Protein AF-A0A952ALV4-F1 (afdb_monomer)

Radius of gyration: 28.88 Å; Cα contacts (8 Å, |Δi|>4): 12; chains: 1; bounding box: 67×20×74 Å

Foldseek 3Di:
DDPLLVVLLVVDPDDPVRSVVVVVVLVPDDPVVVVVCSVCVVVVRVVVVVVVVVVVVVVVVVVVVVVVVVVVVVVVVVVVVVVVVVVVVVVVVVVVD

pLDDT: mean 90.73, std 7.7, range [56.28, 96.94]

Mean predicted aligned error: 8.45 Å

Solvent-accessible surface area (backbone atoms only — not comparable to full-atom values): 5506 Å² total; per-residue (Å²): 132,63,68,68,59,51,53,56,55,69,76,44,97,62,53,71,68,55,49,50,51,51,49,54,54,52,72,72,48,56,70,71,56,41,51,52,48,66,77,42,38,67,64,53,50,54,51,52,55,49,52,54,51,54,50,50,54,51,48,52,53,52,50,53,53,50,50,53,51,50,54,51,49,52,51,50,51,52,51,51,53,51,52,50,54,53,53,50,52,52,49,59,55,61,73,76,108

Structure (mmCIF, N/CA/C/O backbone):
data_AF-A0A952ALV4-F1
#
_entry.id   AF-A0A952ALV4-F1
#
loop_
_atom_site.group_PDB
_atom_site.id
_atom_site.type_symbol
_atom_site.label_atom_id
_atom_site.label_alt_id
_atom_site.label_comp_id
_atom_site.label_asym_id
_atom_site.label_entity_id
_atom_site.label_seq_id
_atom_site.pdbx_PDB_ins_code
_atom_site.Cartn_x
_atom_site.Cartn_y
_atom_site.Cartn_z
_atom_site.occupancy
_atom_site.B_iso_or_equiv
_atom_site.auth_seq_id
_atom_site.auth_comp_id
_atom_site.auth_asym_id
_atom_site.auth_atom_id
_atom_site.pdbx_PDB_model_num
ATOM 1 N N . MET A 1 1 ? 21.649 -8.106 -12.975 1.00 68.38 1 MET A N 1
ATOM 2 C CA . MET A 1 1 ? 21.010 -6.961 -12.288 1.00 68.38 1 MET A CA 1
ATOM 3 C C . MET A 1 1 ? 20.814 -5.840 -13.304 1.00 68.38 1 MET A C 1
ATOM 5 O O . MET A 1 1 ? 21.782 -5.508 -13.978 1.00 68.38 1 MET A O 1
ATOM 9 N N . ASN A 1 2 ? 19.605 -5.295 -13.478 1.00 89.81 2 ASN A N 1
ATOM 10 C CA . ASN A 1 2 ? 19.383 -4.180 -14.409 1.00 89.81 2 ASN A CA 1
ATOM 11 C C . ASN A 1 2 ? 19.773 -2.851 -13.735 1.00 89.81 2 ASN A C 1
ATOM 13 O O . ASN A 1 2 ? 19.112 -2.415 -12.800 1.00 89.81 2 ASN A O 1
ATOM 17 N N . VAL A 1 3 ? 20.850 -2.214 -14.203 1.00 92.06 3 VAL A N 1
ATOM 18 C CA . VAL A 1 3 ? 21.422 -1.004 -13.576 1.00 92.06 3 VAL A CA 1
ATOM 19 C C . VAL A 1 3 ? 20.459 0.185 -13.610 1.00 92.06 3 VAL A C 1
ATOM 21 O O . VAL A 1 3 ? 20.423 0.974 -12.667 1.00 92.06 3 VAL A O 1
ATOM 24 N N . LEU A 1 4 ? 19.673 0.322 -14.682 1.00 94.31 4 LEU A N 1
ATOM 25 C CA . LEU A 1 4 ? 18.706 1.410 -14.806 1.00 94.31 4 LEU A CA 1
ATOM 26 C C . LEU A 1 4 ? 17.569 1.247 -13.794 1.00 94.31 4 LEU A C 1
ATOM 28 O O . LEU A 1 4 ? 17.230 2.209 -13.111 1.00 94.31 4 LEU A O 1
ATOM 32 N N . LEU A 1 5 ? 17.041 0.029 -13.646 1.00 95.06 5 LEU A N 1
ATOM 33 C CA . LEU A 1 5 ? 16.032 -0.273 -12.633 1.00 95.06 5 LEU A CA 1
ATOM 34 C C . LEU A 1 5 ? 16.539 0.064 -11.228 1.00 95.06 5 LEU A C 1
ATOM 36 O O . LEU A 1 5 ? 15.829 0.715 -10.474 1.00 95.06 5 LEU A O 1
ATOM 40 N N . GLU A 1 6 ? 17.762 -0.338 -10.876 1.00 95.00 6 GLU A N 1
ATOM 41 C CA . GLU A 1 6 ? 18.304 -0.065 -9.539 1.00 95.00 6 G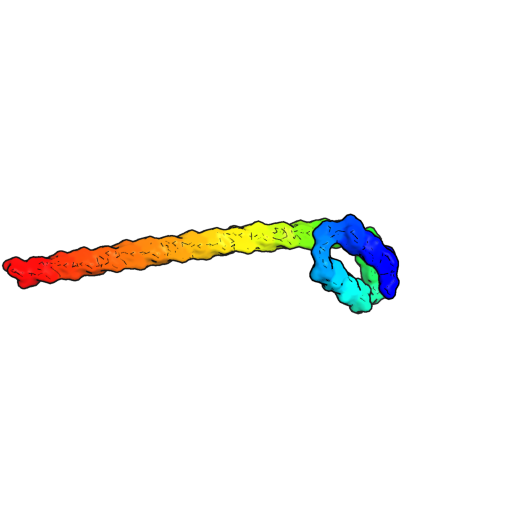LU A CA 1
ATOM 42 C C . GLU A 1 6 ? 18.434 1.436 -9.261 1.00 95.00 6 GLU A C 1
ATOM 44 O O . GLU A 1 6 ? 18.047 1.897 -8.189 1.00 95.00 6 GLU A O 1
ATOM 49 N N . LYS A 1 7 ? 18.893 2.227 -10.240 1.00 94.88 7 LYS A N 1
ATOM 50 C CA . LYS A 1 7 ? 18.923 3.694 -10.113 1.00 94.88 7 LYS A CA 1
ATOM 51 C C . LYS A 1 7 ? 17.526 4.271 -9.888 1.00 94.88 7 LYS A C 1
ATOM 53 O O . LYS A 1 7 ? 17.343 5.124 -9.025 1.00 94.88 7 LYS A O 1
ATOM 58 N N . LEU A 1 8 ? 16.540 3.784 -10.639 1.00 94.88 8 LEU A N 1
ATOM 59 C CA . LEU A 1 8 ? 15.150 4.205 -10.496 1.00 94.88 8 LEU A CA 1
ATOM 60 C C . LEU A 1 8 ? 14.590 3.831 -9.113 1.00 94.88 8 LEU A C 1
ATOM 62 O O . LEU A 1 8 ? 13.974 4.667 -8.461 1.00 94.88 8 LEU A O 1
ATOM 66 N N . LEU A 1 9 ? 14.862 2.627 -8.610 1.00 94.25 9 LEU A N 1
ATOM 67 C CA . LEU A 1 9 ? 14.430 2.175 -7.281 1.00 94.25 9 LEU A CA 1
ATOM 68 C C . LEU A 1 9 ? 15.041 2.984 -6.127 1.00 94.25 9 LEU A C 1
ATOM 70 O O . LEU A 1 9 ? 14.385 3.171 -5.098 1.00 94.25 9 LEU A O 1
ATOM 74 N N . LEU A 1 10 ? 16.286 3.440 -6.275 1.00 91.12 10 LEU A N 1
ATOM 75 C CA . LEU A 1 10 ? 16.988 4.233 -5.261 1.00 91.12 10 LEU A CA 1
ATOM 76 C C . LEU A 1 10 ? 16.519 5.692 -5.218 1.00 91.12 10 LEU A C 1
ATOM 78 O O . LEU A 1 10 ? 16.487 6.285 -4.146 1.00 91.12 10 LEU A O 1
ATOM 82 N N . ASN A 1 11 ? 16.095 6.250 -6.353 1.00 91.56 11 ASN A N 1
A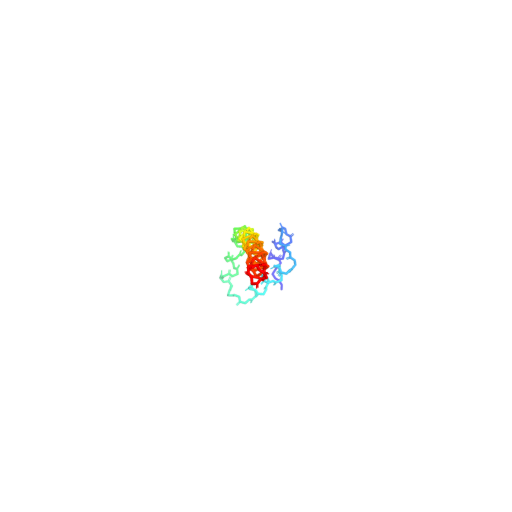TOM 83 C CA . ASN A 1 11 ? 15.664 7.647 -6.462 1.00 91.56 11 ASN A CA 1
ATOM 84 C C . ASN A 1 11 ? 14.189 7.882 -6.079 1.00 91.56 11 ASN A C 1
ATOM 86 O O . ASN A 1 11 ? 13.635 8.932 -6.391 1.00 91.56 11 ASN A O 1
ATOM 90 N N . ASN A 1 12 ? 13.530 6.913 -5.441 1.00 88.38 12 ASN A N 1
ATOM 91 C CA . ASN A 1 12 ? 12.104 6.972 -5.114 1.00 88.38 12 ASN A CA 1
ATOM 92 C C . ASN A 1 12 ? 11.829 6.686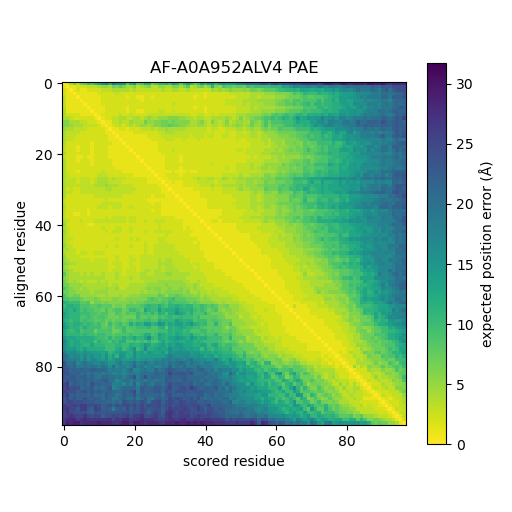 -3.630 1.00 88.38 12 ASN A C 1
ATOM 94 O O . ASN A 1 12 ? 12.618 6.036 -2.944 1.00 88.38 12 ASN A O 1
ATOM 98 N N . LEU A 1 13 ? 10.651 7.115 -3.155 1.00 87.56 13 LEU A N 1
ATOM 99 C CA . LEU A 1 13 ? 10.171 6.978 -1.764 1.00 87.56 13 LEU A CA 1
ATOM 100 C C . LEU A 1 13 ? 9.719 5.553 -1.382 1.00 87.56 13 LEU A C 1
ATOM 102 O O . LEU A 1 13 ? 8.981 5.355 -0.419 1.00 87.56 13 LEU A O 1
ATOM 106 N N . LEU A 1 14 ? 10.124 4.549 -2.154 1.00 90.50 14 LEU A N 1
ATOM 107 C CA . LEU A 1 14 ? 9.791 3.153 -1.899 1.00 90.50 14 LEU A CA 1
ATOM 108 C C . LEU A 1 14 ? 10.543 2.641 -0.670 1.00 90.50 14 LEU A C 1
ATOM 110 O O . LEU A 1 14 ? 11.677 3.048 -0.419 1.00 90.50 14 LEU A O 1
ATOM 114 N N . ASN A 1 15 ? 9.941 1.709 0.067 1.00 93.25 15 ASN A N 1
ATOM 115 C CA . ASN A 1 15 ? 10.659 0.978 1.109 1.00 93.25 15 ASN A CA 1
ATOM 116 C C . ASN A 1 15 ? 11.375 -0.253 0.519 1.00 93.25 15 ASN A C 1
ATOM 118 O O . ASN A 1 15 ? 11.190 -0.613 -0.645 1.00 93.25 15 ASN A O 1
ATOM 122 N N . ASP A 1 16 ? 12.198 -0.923 1.321 1.00 94.19 16 ASP A N 1
ATOM 123 C CA . ASP A 1 16 ? 13.025 -2.029 0.824 1.00 94.19 16 ASP A CA 1
ATOM 124 C C . ASP A 1 16 ? 12.219 -3.262 0.415 1.00 94.19 16 ASP A C 1
ATOM 126 O O . ASP A 1 16 ? 12.602 -3.953 -0.532 1.00 9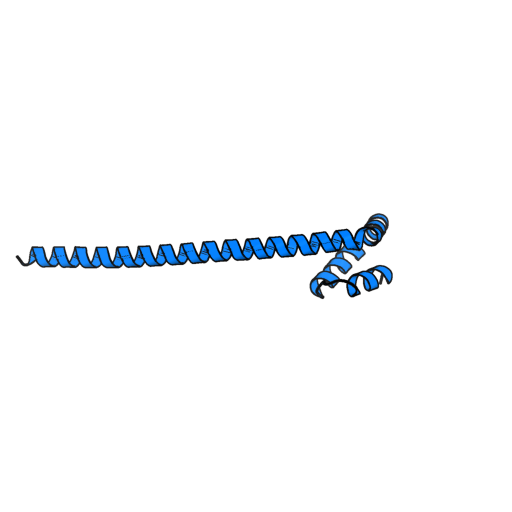4.19 16 ASP A O 1
ATOM 130 N N . LYS A 1 17 ? 11.071 -3.494 1.062 1.00 95.12 17 LYS A N 1
ATOM 131 C CA . LYS A 1 17 ? 10.132 -4.546 0.665 1.00 95.12 17 LYS A CA 1
ATOM 132 C C . LYS A 1 17 ? 9.572 -4.268 -0.731 1.00 95.12 17 LYS A C 1
ATOM 134 O O . LYS A 1 17 ? 9.609 -5.148 -1.583 1.00 95.12 17 LYS A O 1
ATOM 139 N N . ASP A 1 18 ? 9.140 -3.040 -0.995 1.00 94.12 18 ASP A N 1
ATOM 140 C CA . ASP A 1 18 ? 8.612 -2.639 -2.301 1.00 94.12 18 ASP A CA 1
ATOM 141 C C . ASP A 1 18 ? 9.675 -2.763 -3.386 1.00 94.12 18 ASP A C 1
ATOM 143 O O . ASP A 1 18 ? 9.424 -3.309 -4.460 1.00 94.12 18 ASP A O 1
ATOM 147 N N . ARG A 1 19 ? 10.895 -2.291 -3.095 1.00 94.94 19 ARG A N 1
ATOM 148 C CA . ARG A 1 19 ? 12.022 -2.422 -4.020 1.00 94.94 19 ARG A CA 1
ATOM 149 C C . ARG A 1 19 ? 12.308 -3.884 -4.335 1.00 94.94 19 ARG A C 1
ATOM 151 O O . ARG A 1 19 ? 12.552 -4.225 -5.489 1.00 94.94 19 ARG A O 1
ATOM 158 N N . TYR A 1 20 ? 12.282 -4.748 -3.325 1.00 95.38 20 TYR A N 1
ATOM 159 C CA . TYR A 1 20 ? 12.458 -6.182 -3.508 1.00 95.38 20 TYR A CA 1
ATOM 160 C C . TYR A 1 20 ? 11.359 -6.785 -4.392 1.00 95.38 20 TYR A C 1
ATOM 162 O O . TYR A 1 20 ? 11.679 -7.461 -5.368 1.00 95.38 20 TYR A O 1
ATOM 170 N N . GLU A 1 21 ? 10.087 -6.503 -4.115 1.00 94.69 21 GLU A N 1
ATOM 171 C CA . GLU A 1 21 ? 8.959 -7.027 -4.896 1.00 94.69 21 GLU A CA 1
ATOM 172 C C . GLU A 1 21 ? 8.995 -6.555 -6.355 1.00 94.69 21 GLU A C 1
ATOM 174 O O . GLU A 1 21 ? 8.834 -7.361 -7.273 1.00 94.69 21 GLU A O 1
ATOM 179 N N . ILE A 1 22 ? 9.306 -5.277 -6.595 1.00 94.69 22 ILE A N 1
ATOM 180 C CA . ILE A 1 22 ? 9.457 -4.742 -7.953 1.00 94.69 22 ILE A CA 1
ATOM 181 C C . ILE A 1 22 ? 10.586 -5.459 -8.701 1.00 94.69 22 ILE A C 1
ATOM 183 O O . ILE A 1 22 ? 10.409 -5.792 -9.873 1.00 94.69 22 ILE A O 1
ATOM 187 N N . ARG A 1 23 ? 11.718 -5.764 -8.046 1.00 95.12 23 ARG A N 1
ATOM 188 C CA . ARG A 1 23 ? 12.793 -6.564 -8.665 1.00 95.12 23 ARG A CA 1
ATOM 189 C C . ARG A 1 23 ? 12.312 -7.960 -9.047 1.00 95.12 23 ARG A C 1
ATOM 191 O O . ARG A 1 23 ? 12.627 -8.417 -10.143 1.00 95.12 23 ARG A O 1
ATOM 198 N N . GLN A 1 24 ? 11.552 -8.627 -8.175 1.00 95.44 24 GLN A N 1
ATOM 199 C CA . GLN A 1 24 ? 11.010 -9.959 -8.468 1.00 95.44 24 GLN A CA 1
ATOM 200 C C . GLN A 1 24 ? 10.100 -9.921 -9.701 1.00 95.44 24 GLN A C 1
ATOM 202 O O . GLN A 1 24 ? 10.307 -10.687 -10.641 1.00 95.44 24 GLN A O 1
ATOM 207 N N . ILE A 1 25 ? 9.157 -8.973 -9.744 1.00 94.19 25 ILE A N 1
ATOM 208 C CA . ILE A 1 25 ? 8.248 -8.793 -10.885 1.00 94.19 25 ILE A CA 1
ATOM 209 C C . ILE A 1 25 ? 9.043 -8.493 -12.159 1.00 94.19 25 ILE A C 1
ATOM 211 O O . ILE A 1 25 ? 8.818 -9.117 -13.193 1.00 94.19 25 ILE A O 1
ATOM 215 N N . PHE A 1 26 ? 10.000 -7.568 -12.089 1.00 95.50 26 PHE A N 1
ATOM 216 C CA . PHE A 1 26 ? 10.811 -7.173 -13.236 1.00 95.50 26 PHE A CA 1
ATOM 217 C C . PHE A 1 26 ? 11.622 -8.337 -13.817 1.00 95.50 26 PHE A C 1
ATOM 219 O O . PHE A 1 26 ? 11.754 -8.450 -15.034 1.00 95.50 26 PHE A O 1
ATOM 226 N N . ASN A 1 27 ? 12.149 -9.217 -12.965 1.00 95.00 27 ASN A N 1
ATOM 227 C CA . ASN A 1 27 ? 12.895 -10.395 -13.402 1.00 95.00 27 ASN A CA 1
ATOM 228 C C . ASN A 1 27 ? 11.999 -11.475 -14.027 1.00 95.00 27 ASN A C 1
ATOM 230 O O . ASN A 1 27 ? 12.485 -12.252 -14.844 1.00 95.00 27 ASN A O 1
ATOM 234 N N . PHE A 1 28 ? 10.713 -11.515 -13.668 1.00 96.06 28 PHE A N 1
ATOM 235 C CA . PHE A 1 28 ? 9.766 -12.523 -14.148 1.00 96.06 28 PHE A CA 1
ATOM 236 C C . PHE A 1 28 ? 9.128 -12.181 -15.504 1.00 96.06 28 PHE A C 1
ATOM 238 O O . PHE A 1 28 ? 8.651 -13.067 -16.211 1.00 96.06 28 PHE A O 1
ATOM 245 N N . VAL A 1 29 ? 9.087 -10.902 -15.879 1.00 95.06 29 VAL A N 1
ATOM 246 C CA . VAL A 1 29 ? 8.431 -10.466 -17.119 1.00 95.06 29 VAL A CA 1
ATOM 247 C C . VAL A 1 29 ? 9.352 -10.545 -18.342 1.00 95.06 29 VAL A C 1
ATOM 249 O O . VAL A 1 29 ? 10.579 -10.518 -18.238 1.00 95.06 29 VAL A O 1
ATOM 252 N N . ASP A 1 30 ? 8.745 -10.616 -19.526 1.00 96.75 30 ASP A N 1
ATOM 253 C CA . ASP A 1 30 ? 9.457 -10.549 -20.804 1.00 96.75 30 ASP A CA 1
ATOM 254 C C . ASP A 1 30 ? 10.114 -9.175 -21.045 1.00 96.75 30 ASP A C 1
ATOM 256 O O . ASP A 1 30 ? 9.756 -8.164 -20.433 1.00 96.75 30 ASP A O 1
ATOM 260 N N . ASP A 1 31 ? 11.080 -9.120 -21.962 1.00 95.62 31 ASP A N 1
ATOM 261 C CA . ASP A 1 31 ? 11.889 -7.916 -22.188 1.00 95.62 31 ASP A CA 1
ATOM 262 C C . ASP A 1 31 ? 11.081 -6.728 -22.726 1.00 95.62 31 ASP A C 1
ATOM 264 O O . ASP A 1 31 ? 11.377 -5.576 -22.397 1.00 95.62 31 ASP A O 1
ATOM 268 N N . LYS A 1 32 ? 10.002 -6.985 -23.478 1.00 96.75 32 LYS A N 1
ATOM 269 C CA . LYS A 1 32 ? 9.082 -5.934 -23.934 1.00 96.75 32 LYS A CA 1
ATOM 270 C C . LYS A 1 32 ? 8.396 -5.269 -22.741 1.00 96.75 32 LYS A C 1
ATOM 272 O O . LYS A 1 32 ? 8.318 -4.041 -22.671 1.00 96.75 32 LYS A O 1
ATOM 277 N N . LYS A 1 33 ? 7.924 -6.062 -21.777 1.00 96.00 33 LYS A N 1
ATOM 278 C CA . LYS A 1 33 ? 7.337 -5.557 -20.531 1.00 96.00 33 LYS A CA 1
ATOM 279 C C . LYS A 1 33 ? 8.375 -4.879 -19.648 1.00 96.00 33 LYS A C 1
ATOM 281 O O . LYS A 1 33 ? 8.059 -3.828 -19.096 1.00 96.00 33 LYS A O 1
ATOM 286 N N . LYS A 1 34 ? 9.602 -5.403 -19.554 1.00 96.50 34 LYS A N 1
ATOM 287 C CA . LYS A 1 34 ? 10.701 -4.730 -18.838 1.00 96.50 34 LYS A CA 1
ATOM 288 C C . LYS A 1 34 ? 10.932 -3.327 -19.384 1.00 96.50 34 LYS A C 1
ATOM 290 O O . LYS A 1 34 ? 10.954 -2.375 -18.610 1.00 96.50 34 LYS A O 1
ATOM 295 N N . LEU A 1 35 ? 11.036 -3.183 -20.705 1.00 95.94 35 LEU A N 1
ATOM 296 C CA . LEU A 1 35 ? 11.211 -1.879 -21.343 1.00 95.94 35 LEU A CA 1
ATOM 297 C C . LEU A 1 35 ? 10.036 -0.941 -21.035 1.00 95.94 35 LEU A C 1
ATOM 299 O O . LEU A 1 35 ? 10.244 0.214 -20.674 1.00 95.94 35 LEU A O 1
ATOM 303 N N . ASN A 1 36 ? 8.804 -1.449 -21.099 1.00 95.81 36 ASN A N 1
ATOM 304 C CA . ASN A 1 36 ? 7.620 -0.669 -20.751 1.00 95.81 36 ASN A CA 1
ATOM 305 C C . ASN A 1 36 ? 7.614 -0.210 -19.281 1.00 95.81 36 ASN A C 1
ATOM 307 O O . ASN A 1 36 ? 7.214 0.919 -19.003 1.00 95.81 36 ASN A O 1
ATOM 311 N N . ILE A 1 37 ? 8.059 -1.064 -18.353 1.00 95.06 37 ILE A N 1
ATOM 312 C CA . ILE A 1 37 ? 8.201 -0.718 -16.932 1.00 95.06 37 ILE A CA 1
ATOM 313 C C . ILE A 1 37 ? 9.232 0.395 -16.759 1.00 95.06 37 ILE A C 1
ATOM 315 O O . ILE A 1 37 ? 8.948 1.360 -16.061 1.00 95.06 37 ILE A O 1
ATOM 319 N N . LEU A 1 38 ? 10.397 0.286 -17.403 1.00 96.31 38 LEU A N 1
ATOM 320 C CA . LEU A 1 38 ? 11.449 1.303 -17.312 1.00 96.31 38 LEU A CA 1
ATOM 321 C C . LEU A 1 38 ? 10.977 2.648 -17.878 1.00 96.31 38 LEU A C 1
ATOM 323 O O . LEU A 1 38 ? 11.165 3.677 -17.237 1.00 96.31 38 LEU A O 1
ATOM 327 N N . ASN A 1 39 ? 10.307 2.635 -19.033 1.00 96.81 39 ASN A N 1
ATOM 328 C CA . ASN A 1 39 ? 9.833 3.851 -19.700 1.00 96.81 39 ASN A CA 1
ATOM 329 C C . ASN A 1 39 ? 8.703 4.558 -18.938 1.00 96.81 39 ASN A C 1
ATOM 331 O O . ASN A 1 39 ? 8.566 5.771 -19.035 1.00 96.81 39 ASN A O 1
ATOM 335 N N . ASN A 1 40 ? 7.889 3.81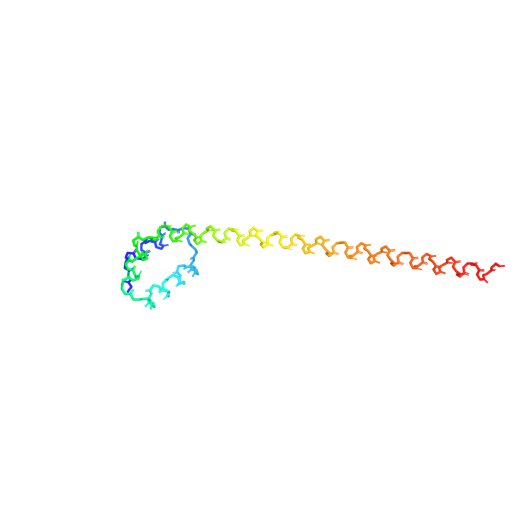2 -18.186 1.00 95.94 40 ASN A N 1
ATOM 336 C CA . ASN A 1 40 ? 6.745 4.350 -17.442 1.00 95.94 40 ASN A CA 1
ATOM 337 C C . ASN A 1 40 ? 6.951 4.317 -15.923 1.00 95.94 40 ASN A C 1
ATOM 339 O O . ASN A 1 40 ? 5.976 4.387 -15.170 1.00 95.94 40 ASN A O 1
ATOM 343 N N . PHE A 1 41 ? 8.195 4.172 -15.469 1.00 95.12 41 PHE A N 1
ATOM 344 C CA . PHE A 1 41 ? 8.503 3.825 -14.086 1.00 95.12 41 PHE A CA 1
ATOM 345 C C . PHE A 1 41 ? 7.899 4.811 -13.083 1.00 95.12 41 PHE A C 1
ATOM 347 O O . PHE A 1 41 ? 7.205 4.402 -12.157 1.00 95.12 41 PHE A O 1
ATOM 354 N N . GLU A 1 42 ? 8.083 6.110 -13.310 1.00 94.25 42 GLU A N 1
ATOM 355 C CA . GLU A 1 42 ? 7.570 7.166 -12.435 1.00 94.25 42 GLU A CA 1
ATOM 356 C C . GLU A 1 42 ? 6.043 7.103 -12.281 1.00 94.25 42 GLU A C 1
ATOM 358 O O . GLU A 1 42 ? 5.515 7.127 -11.171 1.00 94.25 42 GLU A O 1
ATOM 363 N N . ASN A 1 43 ? 5.318 6.920 -13.387 1.00 95.88 43 ASN A N 1
ATOM 364 C CA . ASN A 1 43 ? 3.863 6.781 -13.362 1.00 95.88 43 ASN A CA 1
ATOM 365 C C . ASN A 1 43 ? 3.423 5.525 -12.592 1.00 95.88 43 ASN A C 1
ATOM 367 O O . ASN A 1 43 ? 2.439 5.556 -11.854 1.00 95.88 43 ASN A O 1
ATOM 371 N N . ILE A 1 44 ? 4.152 4.416 -12.746 1.00 94.25 44 ILE A N 1
ATOM 372 C CA . ILE A 1 44 ? 3.888 3.182 -11.997 1.00 94.25 44 ILE A CA 1
ATOM 373 C C . ILE A 1 44 ? 4.076 3.433 -10.498 1.00 94.25 44 ILE A C 1
ATOM 375 O O . ILE A 1 44 ? 3.180 3.105 -9.721 1.00 94.25 44 ILE A O 1
ATOM 379 N N . ILE A 1 45 ? 5.185 4.056 -10.089 1.00 94.62 45 ILE A N 1
ATOM 380 C CA . ILE A 1 45 ? 5.453 4.336 -8.673 1.00 94.62 45 ILE A CA 1
ATOM 381 C C . ILE A 1 45 ? 4.411 5.287 -8.090 1.00 94.62 45 ILE A C 1
ATOM 383 O O . ILE A 1 45 ? 3.866 5.000 -7.025 1.00 94.62 45 ILE A O 1
ATOM 387 N N . ASN A 1 46 ? 4.049 6.351 -8.805 1.00 94.69 46 ASN A N 1
ATOM 388 C CA . ASN A 1 46 ? 3.016 7.285 -8.359 1.00 94.69 46 ASN A CA 1
ATOM 389 C C . ASN A 1 46 ? 1.668 6.585 -8.133 1.00 94.69 46 ASN A C 1
ATOM 391 O O . ASN A 1 46 ? 0.999 6.828 -7.128 1.00 94.69 46 ASN A O 1
ATOM 395 N N . LYS A 1 47 ? 1.287 5.656 -9.019 1.00 95.44 47 LYS A N 1
ATOM 396 C CA . LYS A 1 47 ? 0.076 4.841 -8.841 1.00 95.44 47 LYS A CA 1
ATOM 397 C C . LYS A 1 47 ? 0.174 3.909 -7.636 1.00 95.44 47 LYS A C 1
ATOM 399 O O . LYS A 1 47 ? -0.785 3.819 -6.876 1.00 95.44 47 LYS A O 1
ATOM 404 N N . VAL A 1 48 ? 1.313 3.245 -7.438 1.00 93.31 48 VAL A N 1
ATOM 405 C CA . VAL A 1 48 ? 1.539 2.363 -6.279 1.00 93.31 48 VAL A CA 1
ATOM 406 C C . VAL A 1 48 ? 1.432 3.148 -4.972 1.00 93.31 48 VAL A C 1
ATOM 408 O O . VAL A 1 48 ? 0.726 2.721 -4.060 1.00 93.31 48 VAL A O 1
ATOM 411 N N . LEU A 1 49 ? 2.083 4.309 -4.883 1.00 93.38 49 LEU A N 1
ATOM 412 C CA . LEU A 1 49 ? 2.036 5.160 -3.693 1.00 93.38 49 LEU A CA 1
ATOM 413 C C . LEU A 1 49 ? 0.620 5.674 -3.419 1.00 93.38 49 LEU A C 1
ATOM 415 O O . LEU A 1 49 ? 0.172 5.641 -2.273 1.00 93.38 49 LEU A O 1
ATOM 419 N N . LYS A 1 50 ? -0.112 6.073 -4.465 1.00 96.00 50 LYS A N 1
ATOM 420 C CA . LYS A 1 50 ? -1.514 6.483 -4.345 1.00 96.00 50 LYS A CA 1
ATOM 421 C C . LYS A 1 50 ? -2.389 5.359 -3.783 1.00 96.00 50 LYS A C 1
ATOM 423 O O . LYS A 1 50 ? -3.082 5.579 -2.797 1.00 96.00 50 LYS A O 1
ATOM 428 N N . ILE A 1 51 ? -2.295 4.152 -4.345 1.00 95.31 51 ILE A N 1
ATOM 429 C CA . ILE A 1 51 ? -3.050 2.981 -3.866 1.00 95.31 51 ILE A CA 1
ATOM 430 C C . ILE A 1 51 ? -2.724 2.686 -2.400 1.00 95.31 51 ILE A C 1
ATOM 432 O O . ILE A 1 51 ? -3.620 2.405 -1.609 1.00 95.31 51 ILE A O 1
ATOM 436 N N . LYS A 1 52 ? -1.450 2.777 -2.004 1.00 93.44 52 LYS A N 1
ATOM 437 C CA . LYS A 1 52 ? -1.054 2.579 -0.604 1.00 93.44 52 LYS A CA 1
ATOM 438 C C . LYS A 1 52 ? -1.680 3.601 0.338 1.00 93.44 52 LYS A C 1
ATOM 440 O O . LYS A 1 52 ? -2.101 3.219 1.427 1.00 93.44 52 LYS A O 1
ATOM 445 N N . SER A 1 53 ? -1.736 4.868 -0.069 1.00 94.81 53 SER A N 1
ATOM 446 C CA . SER A 1 53 ? -2.401 5.913 0.714 1.00 94.81 53 SER A CA 1
ATOM 447 C C . SER A 1 53 ? -3.891 5.616 0.859 1.00 94.81 53 SER A C 1
ATOM 449 O O . SER A 1 53 ? -4.397 5.583 1.972 1.00 94.81 53 SER A O 1
ATOM 451 N N . GLU A 1 54 ? -4.571 5.305 -0.246 1.00 96.94 54 GLU A N 1
ATOM 452 C CA . GLU A 1 54 ? -6.005 4.994 -0.242 1.00 96.94 54 GLU A CA 1
ATOM 453 C C . GLU A 1 54 ? -6.329 3.776 0.637 1.00 96.94 54 GLU A C 1
ATOM 455 O O . GLU A 1 54 ? -7.307 3.788 1.382 1.00 96.94 54 GLU A O 1
ATOM 460 N N . LEU A 1 55 ? -5.491 2.733 0.600 1.00 95.00 55 LEU A N 1
ATOM 461 C CA . LEU A 1 55 ? -5.636 1.563 1.470 1.00 95.00 55 LEU A CA 1
ATOM 462 C C . LEU A 1 55 ? -5.474 1.918 2.949 1.00 95.00 55 LEU A C 1
ATOM 464 O O . LEU A 1 55 ? -6.214 1.398 3.784 1.00 95.00 55 LEU A O 1
ATOM 468 N N . LYS A 1 56 ? -4.526 2.802 3.277 1.00 94.56 56 LYS A N 1
ATOM 469 C CA . LYS A 1 56 ? -4.332 3.276 4.648 1.00 94.56 56 LYS A CA 1
ATOM 470 C C . LYS A 1 56 ? -5.561 4.045 5.135 1.00 94.56 56 LYS A C 1
ATOM 472 O O . LYS A 1 56 ? -6.075 3.731 6.206 1.00 94.56 56 LYS A O 1
ATOM 477 N N . ASP A 1 57 ? -6.078 4.965 4.325 1.00 95.38 57 ASP A N 1
ATOM 478 C CA . ASP A 1 57 ? -7.276 5.743 4.657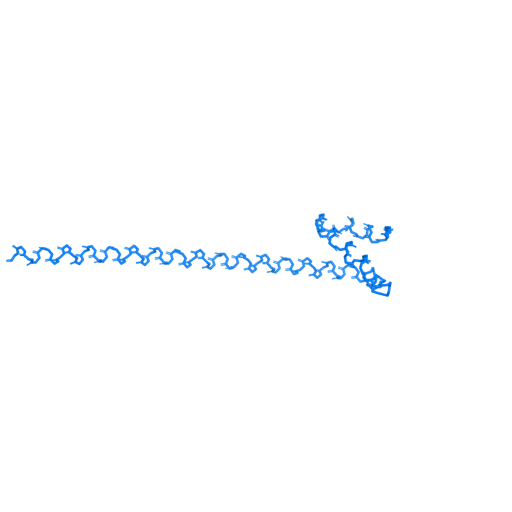 1.00 95.38 57 ASP A CA 1
ATOM 479 C C . ASP A 1 57 ? -8.485 4.818 4.877 1.00 95.38 57 ASP A C 1
ATOM 481 O O . ASP A 1 57 ? -9.220 4.939 5.859 1.00 95.38 57 ASP A O 1
ATOM 485 N N . GLN A 1 58 ? -8.669 3.825 4.001 1.00 95.38 58 GLN A N 1
ATOM 486 C CA . GLN A 1 58 ? -9.727 2.822 4.147 1.00 95.38 58 GLN A CA 1
ATOM 487 C C . GLN A 1 58 ? -9.574 1.995 5.426 1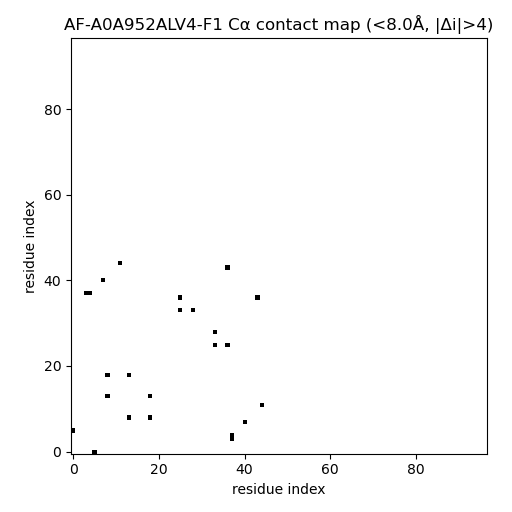.00 95.38 58 GLN A C 1
ATOM 489 O O . GLN A 1 58 ? -10.568 1.732 6.108 1.00 95.38 58 GLN A O 1
ATOM 494 N N . GLN A 1 59 ? -8.349 1.591 5.766 1.00 94.50 59 GLN A N 1
ATOM 495 C CA . GLN A 1 59 ? -8.067 0.852 6.991 1.00 94.50 59 GLN A CA 1
ATOM 496 C C . GLN A 1 59 ? -8.409 1.684 8.232 1.00 94.50 59 GLN A C 1
ATOM 498 O O . GLN A 1 59 ? -9.068 1.172 9.137 1.00 94.50 59 GLN A O 1
ATOM 503 N N . GLU A 1 60 ? -8.024 2.960 8.267 1.00 93.69 60 GLU A N 1
ATOM 504 C CA . GLU A 1 60 ? -8.351 3.873 9.367 1.00 93.69 60 GLU A CA 1
ATOM 505 C C . GLU A 1 60 ? -9.869 4.048 9.520 1.00 93.69 60 GLU A C 1
ATOM 507 O O . GLU A 1 60 ? -10.400 3.922 10.625 1.00 93.69 60 GLU A O 1
ATOM 512 N N . ILE A 1 61 ? -10.593 4.230 8.411 1.00 94.12 61 ILE A N 1
ATOM 513 C CA . ILE A 1 61 ? -12.061 4.322 8.409 1.00 94.12 61 ILE A CA 1
ATOM 514 C C . ILE A 1 61 ? -12.701 3.041 8.956 1.00 94.12 61 ILE A C 1
ATOM 516 O O . ILE A 1 61 ? -13.635 3.104 9.760 1.00 94.12 61 ILE A O 1
ATOM 520 N N . LEU A 1 62 ? -12.238 1.871 8.510 1.00 94.25 62 LEU A N 1
ATOM 521 C CA . LEU A 1 62 ? -12.777 0.582 8.945 1.00 94.25 62 LEU A CA 1
ATOM 522 C C . LEU A 1 62 ? -12.512 0.331 10.431 1.00 94.25 62 LEU A C 1
ATOM 524 O O . LEU A 1 62 ? -13.426 -0.091 11.141 1.00 94.25 62 LEU A O 1
ATOM 528 N N . LEU A 1 63 ? -11.303 0.631 10.909 1.00 94.06 63 LEU A N 1
ATOM 529 C CA . LEU A 1 63 ? -10.950 0.520 12.324 1.00 94.06 63 LEU A CA 1
ATOM 530 C C . LEU A 1 63 ? -11.780 1.478 13.181 1.00 94.06 63 LEU A C 1
ATOM 532 O O . LEU A 1 63 ? -12.343 1.050 14.186 1.00 94.06 63 LEU A O 1
ATOM 536 N N . GLY A 1 64 ? -11.936 2.734 12.754 1.00 92.81 64 GLY A N 1
ATOM 537 C CA . GLY A 1 64 ? -12.789 3.707 13.437 1.00 92.81 64 GLY A CA 1
ATOM 538 C C . GLY A 1 64 ? -14.235 3.218 13.558 1.00 92.81 64 GLY A C 1
ATOM 539 O O . GLY A 1 64 ? -14.793 3.192 14.654 1.00 92.81 64 GLY A O 1
ATOM 540 N N . LYS A 1 65 ? -14.820 2.724 12.459 1.00 93.31 65 LYS A N 1
ATOM 541 C CA . LYS A 1 65 ? -16.172 2.135 12.464 1.00 93.31 65 LYS A CA 1
ATOM 542 C C . LYS A 1 65 ? -16.276 0.920 13.386 1.00 93.31 65 LYS A C 1
ATOM 544 O O . LYS A 1 65 ? -17.262 0.785 14.108 1.00 93.31 65 LYS A O 1
ATOM 549 N N . ALA A 1 66 ? -15.280 0.036 13.369 1.00 93.62 66 ALA A N 1
ATOM 550 C CA . ALA A 1 66 ? -15.258 -1.142 14.229 1.00 93.62 66 ALA A CA 1
ATOM 551 C C . ALA A 1 66 ? -15.225 -0.754 15.715 1.00 93.62 66 ALA A C 1
ATOM 553 O O . ALA A 1 66 ? -16.002 -1.298 16.499 1.00 93.62 66 ALA A O 1
ATOM 554 N N . ILE A 1 67 ? -14.397 0.227 16.090 1.00 94.69 67 ILE A N 1
ATOM 555 C CA . ILE A 1 67 ? -14.322 0.751 17.461 1.00 94.69 67 ILE A CA 1
ATOM 556 C C . ILE A 1 67 ? -15.668 1.346 17.884 1.00 94.69 67 ILE A C 1
ATOM 558 O O . ILE A 1 67 ? -16.197 0.955 18.923 1.00 94.69 67 ILE A O 1
ATOM 562 N N . SER A 1 68 ? -16.283 2.202 17.062 1.00 92.62 68 SER A N 1
ATOM 563 C CA . SER A 1 68 ? -17.600 2.777 17.377 1.00 92.62 68 SER A CA 1
ATOM 564 C C . SER A 1 68 ? -18.681 1.706 17.569 1.00 92.62 68 SER A C 1
ATOM 566 O O . SER A 1 68 ? -19.518 1.812 18.467 1.00 92.62 68 SER A O 1
ATOM 568 N N . ASN A 1 69 ? -18.656 0.634 16.772 1.00 94.38 69 ASN A N 1
ATOM 569 C CA . ASN A 1 69 ? -19.584 -0.487 16.934 1.00 94.38 69 ASN A CA 1
ATOM 570 C C . ASN A 1 69 ? -19.360 -1.243 18.253 1.00 94.38 69 ASN A C 1
ATOM 572 O O . ASN A 1 69 ? -20.331 -1.635 18.910 1.00 94.38 69 ASN A O 1
ATOM 576 N N . ILE A 1 70 ? -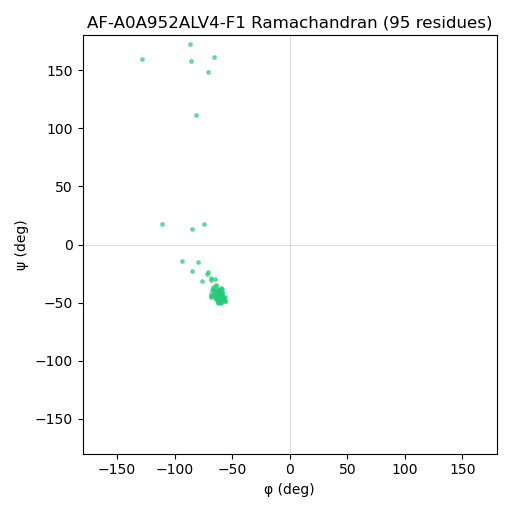18.102 -1.429 18.663 1.00 93.81 70 ILE A N 1
ATOM 577 C CA . ILE A 1 70 ? -17.754 -2.028 19.959 1.00 93.81 70 ILE A CA 1
ATOM 578 C C . ILE A 1 70 ? -18.271 -1.145 21.102 1.00 93.81 70 ILE A C 1
ATOM 580 O O . ILE A 1 70 ? -18.937 -1.649 22.007 1.00 93.81 70 ILE A O 1
ATOM 584 N N . GLU A 1 71 ? -18.050 0.169 21.046 1.00 93.69 71 GLU A N 1
ATOM 585 C CA . GLU A 1 71 ? -18.525 1.119 22.061 1.00 93.69 71 GLU A CA 1
ATOM 586 C C . GLU A 1 71 ? -20.052 1.105 22.204 1.00 93.69 71 GLU A C 1
ATOM 588 O O . GLU A 1 71 ? -20.579 1.053 23.321 1.00 93.69 71 GLU A O 1
ATOM 593 N N . LEU A 1 72 ? -20.779 1.101 21.081 1.00 94.75 72 LEU A N 1
ATOM 594 C CA . LEU A 1 72 ? -22.239 0.994 21.075 1.00 94.75 72 LEU A CA 1
ATOM 595 C C . LEU A 1 72 ? -22.709 -0.322 21.696 1.00 94.75 72 LEU A C 1
ATOM 597 O O . LEU A 1 72 ? -23.626 -0.312 22.521 1.00 94.75 72 LEU A O 1
ATOM 601 N N . SER A 1 73 ? -22.056 -1.431 21.353 1.00 93.25 73 SER A N 1
ATOM 602 C CA . SER A 1 73 ? -22.378 -2.757 21.888 1.00 93.25 73 SER A CA 1
ATOM 603 C C . SER A 1 73 ? -22.154 -2.818 23.403 1.00 93.25 73 SER A C 1
ATOM 605 O O . SER A 1 73 ? -23.025 -3.283 24.139 1.00 93.25 73 SER A O 1
ATOM 607 N N . ILE A 1 74 ? -21.040 -2.267 23.898 1.00 92.50 74 ILE A N 1
ATOM 608 C CA . ILE A 1 74 ? -20.749 -2.162 25.337 1.00 92.50 74 ILE A CA 1
ATOM 609 C C . ILE A 1 74 ? -21.799 -1.293 26.041 1.00 92.50 74 ILE A C 1
ATOM 611 O O . ILE A 1 74 ? -22.318 -1.670 27.095 1.00 92.50 74 ILE A O 1
ATOM 615 N N . LYS A 1 75 ? -22.157 -0.140 25.462 1.00 93.25 75 LYS A N 1
ATOM 616 C CA . LYS A 1 75 ? -23.169 0.764 26.028 1.00 93.25 75 LYS A CA 1
ATOM 617 C C . LYS A 1 75 ? -24.544 0.096 26.115 1.00 93.25 75 LYS A C 1
ATOM 619 O O . LYS A 1 75 ? -25.228 0.235 27.129 1.00 93.25 75 LYS A O 1
ATOM 624 N N . GLN A 1 76 ? -24.941 -0.649 25.084 1.00 92.88 76 GLN A N 1
ATOM 625 C CA . GLN A 1 76 ? -26.184 -1.422 25.077 1.00 92.88 76 GLN A CA 1
ATOM 626 C C . GLN A 1 76 ? -26.159 -2.542 26.120 1.00 92.88 76 GLN A C 1
ATOM 628 O O . GLN A 1 76 ? -27.108 -2.659 26.895 1.00 92.88 76 GLN A O 1
ATOM 633 N N . ALA A 1 77 ? -25.069 -3.309 26.201 1.00 89.75 77 ALA A N 1
ATOM 634 C CA . ALA A 1 77 ? -24.906 -4.363 27.200 1.00 89.75 77 ALA A CA 1
ATOM 635 C C . ALA A 1 77 ? -25.009 -3.808 28.630 1.00 89.75 77 ALA A C 1
ATOM 637 O O . ALA A 1 77 ? -25.761 -4.341 29.446 1.00 89.75 77 ALA A O 1
ATOM 638 N N . LYS A 1 78 ? -24.342 -2.681 28.911 1.00 88.06 78 LYS A N 1
ATOM 639 C CA . LYS A 1 78 ? -24.438 -1.980 30.199 1.00 88.06 78 LYS A CA 1
ATOM 640 C C . LYS A 1 78 ? -25.872 -1.547 30.505 1.00 88.06 78 LYS A C 1
ATOM 642 O O . LYS A 1 78 ? -26.378 -1.828 31.588 1.00 88.06 78 LYS A O 1
ATOM 647 N N . ASN A 1 79 ? -26.539 -0.887 29.559 1.00 89.56 79 ASN A N 1
ATOM 648 C CA . ASN A 1 79 ? -27.910 -0.409 29.751 1.00 89.56 79 ASN A CA 1
ATOM 649 C C . ASN A 1 79 ? -28.896 -1.559 29.988 1.00 89.56 79 ASN A C 1
ATOM 651 O O . ASN A 1 79 ? -29.774 -1.443 30.840 1.00 89.56 79 ASN A O 1
ATOM 655 N N . ASN A 1 80 ? -28.742 -2.670 29.267 1.00 87.75 80 ASN A N 1
ATOM 656 C CA . ASN A 1 80 ? -29.573 -3.858 29.442 1.00 87.75 80 ASN A CA 1
ATOM 657 C C . ASN A 1 80 ? -29.307 -4.532 30.792 1.00 87.75 80 ASN A C 1
ATOM 659 O O . ASN A 1 80 ? -30.258 -4.881 31.485 1.00 87.75 80 ASN A O 1
ATOM 663 N N . GLY A 1 81 ? -28.042 -4.644 31.209 1.00 86.19 81 GLY A N 1
ATOM 664 C CA . GLY A 1 81 ? -27.679 -5.151 32.534 1.00 86.19 81 GLY A CA 1
ATOM 665 C C . GLY A 1 81 ? -28.304 -4.327 33.664 1.00 86.19 81 GLY A C 1
ATOM 666 O O . GLY A 1 81 ? -28.924 -4.894 34.561 1.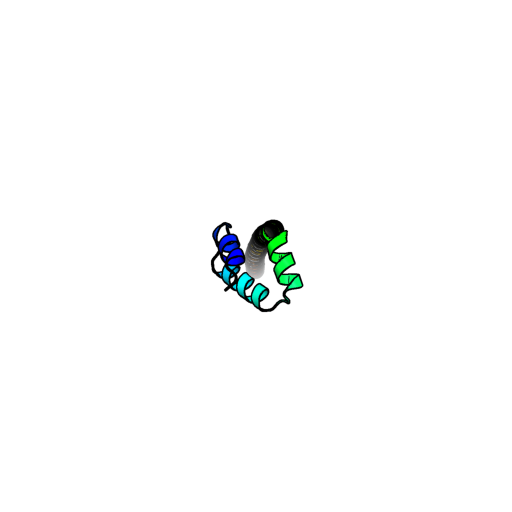00 86.19 81 GLY A O 1
ATOM 667 N N . ILE A 1 82 ? -28.228 -2.993 33.575 1.00 81.81 82 ILE A N 1
ATOM 668 C CA . ILE A 1 82 ? -28.857 -2.082 34.545 1.00 81.81 82 ILE A CA 1
ATOM 669 C C . ILE A 1 82 ? -30.379 -2.255 34.544 1.00 81.81 82 ILE A C 1
ATOM 671 O O . ILE A 1 82 ? -30.962 -2.468 35.602 1.00 81.81 82 ILE A O 1
ATOM 675 N N . LYS A 1 83 ? -31.030 -2.216 33.371 1.00 81.31 83 LYS A N 1
ATOM 676 C CA . LYS A 1 83 ? -32.488 -2.394 33.263 1.00 81.31 83 LYS A CA 1
ATOM 677 C C . LYS A 1 83 ? -32.952 -3.713 33.874 1.00 81.31 83 LYS A C 1
ATOM 679 O O . LYS A 1 83 ? -33.927 -3.723 34.625 1.00 81.31 83 LYS A O 1
ATOM 684 N N . ASN A 1 84 ? -32.246 -4.802 33.581 1.00 82.81 84 ASN A N 1
ATOM 685 C CA . ASN A 1 84 ? -32.576 -6.122 34.100 1.00 82.81 84 ASN A CA 1
ATOM 686 C C . ASN A 1 84 ? -32.450 -6.154 35.627 1.00 82.81 84 ASN A C 1
ATOM 688 O O . ASN A 1 84 ? -33.395 -6.581 36.288 1.00 82.81 84 ASN A O 1
ATOM 692 N N . ALA A 1 85 ? -31.358 -5.621 36.185 1.00 78.44 85 ALA A N 1
ATOM 693 C CA . ALA A 1 85 ? -31.159 -5.531 37.632 1.00 78.44 85 ALA A CA 1
ATOM 694 C C . ALA A 1 85 ? -32.230 -4.670 38.324 1.00 78.44 85 ALA A C 1
ATOM 696 O O . ALA A 1 85 ? -32.789 -5.068 39.339 1.00 78.44 85 ALA A O 1
ATOM 697 N N . THR A 1 86 ? -32.587 -3.512 37.762 1.00 74.06 86 THR A N 1
ATOM 698 C CA . THR A 1 86 ? -33.654 -2.673 38.330 1.00 74.06 86 THR A CA 1
ATOM 699 C C . THR A 1 86 ? -35.011 -3.378 38.274 1.00 74.06 86 THR A C 1
ATOM 701 O O . THR A 1 86 ? -35.774 -3.331 39.237 1.00 74.06 86 THR A O 1
ATOM 704 N N . SER A 1 87 ? -35.316 -4.070 37.172 1.00 80.25 87 SER A N 1
ATOM 705 C CA . SER A 1 87 ? -36.579 -4.800 37.023 1.00 80.25 87 SER A CA 1
ATOM 706 C C . SER A 1 87 ? -36.706 -5.984 37.987 1.00 80.25 87 SER A C 1
ATOM 708 O O . SER A 1 87 ? -37.793 -6.206 38.526 1.00 80.25 87 SER A O 1
ATOM 710 N N . SER A 1 88 ? -35.613 -6.712 38.249 1.00 78.81 88 SER A N 1
ATOM 711 C CA . SER A 1 88 ? -35.606 -7.804 39.222 1.00 78.81 88 SER A CA 1
ATOM 712 C C . SER A 1 88 ? -35.770 -7.269 40.640 1.00 78.81 88 SER A C 1
ATOM 714 O O . SER A 1 88 ? -36.637 -7.757 41.355 1.00 78.81 88 SER A O 1
ATOM 716 N N . SER A 1 89 ? -35.050 -6.205 41.016 1.00 75.75 89 SER A N 1
ATOM 717 C CA . SER A 1 89 ? -35.204 -5.568 42.330 1.00 75.75 89 SER A CA 1
ATOM 718 C C . SER A 1 89 ? -36.627 -5.055 42.577 1.00 75.75 89 SER A C 1
ATOM 720 O O . SER A 1 89 ? -37.163 -5.256 43.663 1.00 75.75 89 SER A O 1
ATOM 722 N N . ILE A 1 90 ? -37.273 -4.440 41.578 1.00 75.94 90 ILE A N 1
ATOM 723 C CA . ILE A 1 90 ? -38.670 -3.984 41.696 1.00 75.94 90 ILE A CA 1
ATOM 724 C C . ILE A 1 90 ? -39.632 -5.165 41.878 1.00 75.94 90 ILE A C 1
ATOM 726 O O . ILE A 1 90 ? -40.562 -5.066 42.676 1.00 75.94 90 ILE A O 1
ATOM 730 N N . LYS A 1 91 ? -39.434 -6.276 41.155 1.00 79.19 91 LYS A N 1
ATOM 731 C CA . LYS A 1 91 ? -40.241 -7.491 41.352 1.00 79.19 91 LYS A CA 1
ATOM 732 C C . LYS A 1 91 ? -40.081 -8.046 42.764 1.00 79.19 91 LYS A C 1
ATOM 734 O O . LYS A 1 91 ? -41.090 -8.253 43.424 1.00 79.19 91 LYS A O 1
ATOM 739 N N . SER A 1 92 ? -38.846 -8.196 43.242 1.00 80.12 92 SER A N 1
ATOM 740 C CA . SER A 1 92 ? -38.579 -8.683 44.599 1.00 80.12 92 SER A CA 1
ATOM 741 C C . SER A 1 92 ? -39.198 -7.783 45.671 1.00 80.12 92 SER A C 1
ATOM 743 O O . SER A 1 92 ? -39.729 -8.283 46.651 1.00 80.12 92 SER A O 1
ATOM 745 N N . LEU A 1 93 ? -39.194 -6.459 45.477 1.00 72.31 93 LEU A N 1
ATOM 746 C CA . LEU A 1 93 ? -39.858 -5.523 46.392 1.00 72.31 93 LEU A CA 1
ATOM 747 C C . LEU A 1 93 ? -41.386 -5.668 46.392 1.00 72.31 93 LEU A C 1
ATOM 749 O O . LEU A 1 93 ? -41.999 -5.540 47.444 1.00 72.31 93 LEU A O 1
ATOM 753 N N . LYS A 1 94 ? -42.005 -5.941 45.237 1.00 73.69 94 LYS A N 1
ATOM 754 C CA . LYS A 1 94 ? -43.457 -6.165 45.133 1.00 73.69 94 LYS A CA 1
ATOM 755 C C . LYS A 1 94 ? -43.924 -7.483 45.746 1.00 73.69 94 LYS A C 1
ATOM 757 O O . LYS A 1 94 ? -45.093 -7.585 46.067 1.00 73.69 94 LYS A O 1
ATOM 762 N N . GLU A 1 95 ? -43.054 -8.480 45.868 1.00 73.25 95 GLU A N 1
ATOM 763 C CA . GLU A 1 95 ? -43.387 -9.764 46.504 1.00 73.25 95 GLU A CA 1
ATOM 764 C C . GLU A 1 95 ? -43.360 -9.691 48.042 1.00 73.25 95 GLU A C 1
ATOM 766 O O . GLU A 1 95 ? -43.871 -10.587 48.706 1.00 73.25 95 GLU A O 1
ATOM 771 N N . ILE A 1 96 ? -42.765 -8.636 48.609 1.00 73.44 96 ILE A N 1
ATOM 772 C CA . ILE A 1 96 ? -42.629 -8.423 50.060 1.00 73.44 96 ILE A CA 1
ATOM 773 C C . ILE A 1 96 ? -43.786 -7.570 50.630 1.00 73.44 96 ILE A C 1
ATOM 775 O O . ILE A 1 96 ? -43.965 -7.524 51.847 1.00 73.44 96 ILE A O 1
ATOM 779 N N . ILE A 1 97 ? -44.568 -6.904 49.771 1.00 56.28 97 ILE A N 1
ATOM 780 C CA . ILE A 1 97 ? -45.696 -6.019 50.126 1.00 56.28 97 ILE A CA 1
ATOM 781 C C . ILE A 1 97 ? -47.011 -6.721 49.796 1.00 56.28 97 ILE A C 1
ATOM 783 O O . ILE A 1 97 ? -47.917 -6.689 50.656 1.00 56.28 97 ILE A O 1
#

Sequence (97 aa):
MNVLLEKLLLNNLLNDKDRYEIRQIFNFVDDKKKLNILNNFENIINKVLKIKSELKDQQEILLGKAISNIELSIKQAKNNGIKNATSSSIKSLKEII

Secondary structure (DSSP, 8-state):
--HHHHHHHHTSS--HHHHHHHHHHHHHS-HHHHHHHHHTHHHHHHHHHHHHHHHHHHHHHHHHHHHHHHHHHHHHHHHHHHHHHHHHHHHHHHT--